Protein AF-A0A930HX10-F1 (afdb_monomer)

Sequence (72 aa):
MKIVYCISAMFKSGGIERVIANKVNYHVNHGYEACIITTDQAGRPDFFPIDERVVTHCAFDSIIRLLLPLFK

Nearest PDB structures (foldseek):
  4nc9-assembly5_B  TM=6.973E-01  e=2.088E-01  Mycolicibacterium smegmatis MC2 155
  6a1k-assembly1_B  TM=5.241E-01  e=8.174E-01  Bacillus subtilis subsp. subtilis str. 168
  7pua-assembly1_IA  TM=4.354E-01  e=4.860E-01  Trypanosoma brucei brucei
  1vi1-assembly2_B  TM=4.881E-01  e=1.060E+00  Bacillus subtilis
  1vi1-assembly1_A  TM=4.998E-01  e=9.309E-01  Bacillus subtilis

Radius of gyration: 11.83 Å; Cα contacts (8 Å, |Δi|>4): 108; chains: 1; bounding box: 28×23×30 Å

pLDDT: mean 86.69, std 15.81, range [46.16, 98.19]

Mean predicted aligned error: 4.91 Å

Secondary structure (DSSP, 8-state):
-EEEEEES-SSS--HHHHHHHHHHHHHHHTT-EEEEEESS-TTPPPSS---TTSEEEE--TTSHHHHTTTT-

Foldseek 3Di:
DEEEAEDQEQQDPDPVSVVCQVVQQVQVVVVYQYEYEHAHHVVPDGPDDHDPSYHYHYDDDPVVVVCVVVVD

Solvent-accessible surface area (backbone atoms only — not comparable to full-atom values): 4232 Å² total; per-residue (Å²): 104,80,46,79,45,79,47,56,49,42,54,47,93,47,72,64,36,49,53,48,32,54,49,48,40,52,38,48,75,71,71,31,49,34,35,38,42,22,51,63,32,82,87,54,66,58,58,52,81,65,52,85,83,48,47,76,46,64,44,63,90,72,52,66,76,64,48,68,70,67,81,102

Structure (mmCIF, N/CA/C/O backbone):
data_AF-A0A930HX10-F1
#
_entry.id   AF-A0A930HX10-F1
#
loop_
_atom_site.group_PDB
_atom_site.id
_atom_site.type_symbol
_atom_site.label_atom_id
_atom_site.label_alt_id
_atom_site.label_comp_id
_atom_site.label_asym_id
_atom_site.label_entity_id
_atom_site.label_seq_id
_atom_site.pdbx_PDB_ins_code
_atom_site.Cartn_x
_atom_site.Cartn_y
_atom_site.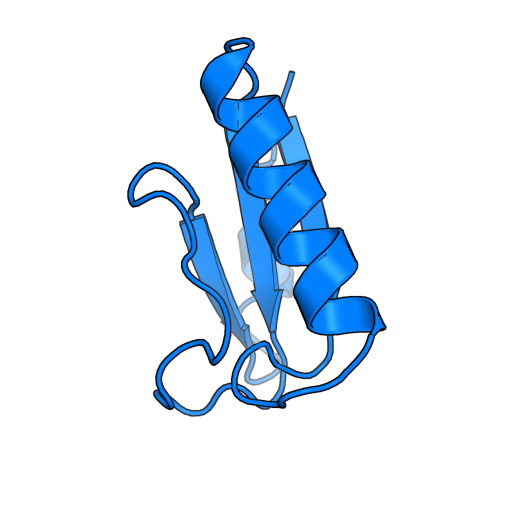Cartn_z
_atom_site.occupancy
_atom_site.B_iso_or_equiv
_atom_site.auth_seq_id
_atom_site.auth_comp_id
_atom_site.auth_asym_id
_atom_site.auth_atom_id
_atom_site.pdbx_PDB_model_num
ATOM 1 N N . MET A 1 1 ? -11.120 8.808 12.444 1.00 86.50 1 MET A N 1
ATOM 2 C CA . MET A 1 1 ? -10.158 9.751 11.820 1.00 86.50 1 MET A CA 1
ATOM 3 C C . MET A 1 1 ? -9.516 9.042 10.640 1.00 86.50 1 MET A C 1
ATOM 5 O O . MET A 1 1 ? -9.207 7.863 10.790 1.00 86.50 1 MET A O 1
ATOM 9 N N . LYS A 1 2 ? -9.372 9.728 9.499 1.00 88.06 2 LYS A N 1
ATOM 10 C CA . LYS A 1 2 ? -8.798 9.178 8.260 1.00 88.06 2 LYS A CA 1
ATOM 11 C C . LYS A 1 2 ? -7.319 9.569 8.145 1.00 88.06 2 LYS A C 1
ATOM 13 O O . LYS A 1 2 ? -6.986 10.723 8.411 1.00 88.06 2 LYS A O 1
ATOM 18 N N . ILE A 1 3 ? -6.445 8.630 7.783 1.00 92.25 3 ILE A N 1
ATOM 19 C CA . ILE A 1 3 ? -4.989 8.822 7.673 1.00 92.25 3 ILE A CA 1
ATOM 20 C C . ILE A 1 3 ? -4.530 8.392 6.280 1.00 92.25 3 ILE A C 1
ATOM 22 O O . ILE A 1 3 ? -4.844 7.295 5.833 1.00 92.25 3 ILE A O 1
ATOM 26 N N . VAL A 1 4 ? -3.766 9.246 5.598 1.00 92.81 4 VAL A N 1
ATOM 27 C CA . VAL A 1 4 ? -3.300 8.995 4.228 1.00 92.81 4 VAL A CA 1
ATOM 28 C C . VAL A 1 4 ? -1.780 8.962 4.191 1.00 92.81 4 VAL A C 1
ATOM 30 O O . VAL A 1 4 ? -1.125 9.887 4.671 1.00 92.81 4 VAL A O 1
ATOM 33 N N . TYR A 1 5 ? -1.224 7.911 3.598 1.00 93.38 5 TYR A N 1
ATOM 34 C CA . TYR A 1 5 ? 0.202 7.734 3.351 1.00 93.38 5 TYR A CA 1
ATOM 35 C C . TYR A 1 5 ? 0.482 7.884 1.866 1.00 93.38 5 TYR A C 1
ATOM 37 O O . TYR A 1 5 ? -0.031 7.117 1.064 1.00 93.38 5 TYR A O 1
ATOM 45 N N . CYS A 1 6 ? 1.331 8.833 1.494 1.00 92.69 6 CYS A N 1
ATOM 46 C CA . CYS A 1 6 ? 1.773 8.989 0.113 1.00 92.69 6 CYS A CA 1
ATOM 47 C C . CYS A 1 6 ? 3.207 8.469 -0.018 1.00 92.69 6 CYS A C 1
ATOM 49 O O . CYS A 1 6 ? 4.100 8.929 0.696 1.00 92.69 6 CYS A O 1
ATOM 51 N N . ILE A 1 7 ? 3.434 7.521 -0.924 1.00 93.62 7 ILE A N 1
ATOM 52 C CA . ILE A 1 7 ? 4.754 6.945 -1.218 1.00 93.62 7 ILE A CA 1
ATOM 53 C C . ILE A 1 7 ? 4.882 6.685 -2.722 1.00 93.62 7 ILE A C 1
ATOM 55 O O . ILE A 1 7 ? 3.884 6.621 -3.417 1.00 93.62 7 ILE A O 1
ATOM 59 N N . SER A 1 8 ? 6.094 6.533 -3.262 1.00 92.88 8 SER A N 1
ATOM 60 C CA . SER A 1 8 ? 6.249 6.117 -4.667 1.00 92.88 8 SER A CA 1
ATOM 61 C C . SER A 1 8 ? 5.655 4.726 -4.904 1.00 92.88 8 SER A C 1
ATOM 63 O O . SER A 1 8 ? 4.814 4.547 -5.779 1.00 92.88 8 SER A O 1
ATOM 65 N N . ALA A 1 9 ? 6.042 3.747 -4.089 1.00 93.56 9 ALA A N 1
ATOM 66 C CA . ALA A 1 9 ? 5.530 2.389 -4.144 1.00 93.56 9 ALA A CA 1
ATOM 67 C C . ALA A 1 9 ? 5.818 1.620 -2.850 1.00 93.56 9 ALA A C 1
ATOM 69 O O . ALA A 1 9 ? 6.734 1.963 -2.109 1.00 93.56 9 ALA A O 1
ATOM 70 N N . MET A 1 10 ? 5.075 0.540 -2.643 1.00 97.31 10 MET A N 1
ATOM 71 C CA . MET A 1 10 ? 5.181 -0.412 -1.539 1.00 97.31 10 MET A CA 1
ATOM 72 C C . MET A 1 10 ? 5.803 -1.755 -1.960 1.00 97.31 10 MET A C 1
ATOM 74 O O . MET A 1 10 ? 6.114 -2.575 -1.100 1.00 97.31 10 MET A O 1
ATOM 78 N N . PHE A 1 11 ? 6.063 -1.986 -3.255 1.00 96.31 11 PHE A N 1
ATOM 79 C CA . PHE A 1 11 ? 6.711 -3.216 -3.754 1.00 96.31 11 PHE A CA 1
ATOM 80 C C . PHE A 1 11 ? 8.216 -3.322 -3.436 1.00 96.31 11 PHE A C 1
ATOM 82 O O . PHE A 1 11 ? 8.856 -4.322 -3.765 1.00 96.31 11 PHE A O 1
ATOM 89 N N . LYS A 1 12 ? 8.821 -2.285 -2.848 1.00 95.12 12 LYS A N 1
ATOM 90 C CA . LYS A 1 12 ? 10.258 -2.236 -2.547 1.00 95.12 12 LYS A CA 1
ATOM 91 C C . LYS A 1 12 ? 10.527 -2.747 -1.132 1.00 95.12 12 LYS A C 1
ATOM 93 O O . LYS A 1 12 ? 9.783 -2.465 -0.199 1.00 95.12 12 LYS A O 1
ATOM 98 N N . SER A 1 13 ? 11.661 -3.416 -0.942 1.00 95.00 13 SER A N 1
ATOM 99 C CA . SER A 1 13 ? 12.113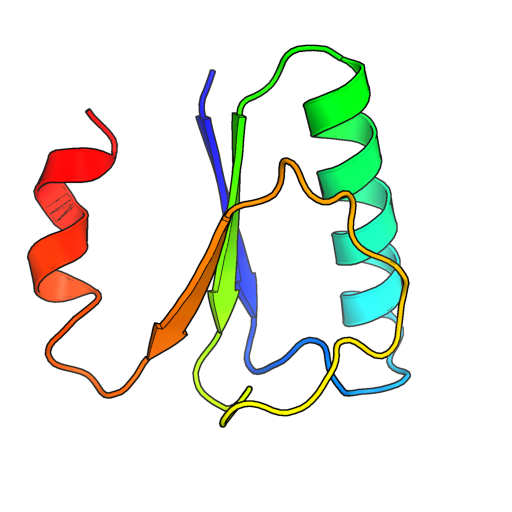 -3.917 0.364 1.00 95.00 13 SER A CA 1
ATOM 100 C C . SER A 1 13 ? 12.787 -2.849 1.241 1.00 95.00 13 SER A C 1
ATOM 102 O O . SER A 1 13 ? 13.711 -3.159 1.999 1.00 95.00 13 SER A O 1
ATOM 104 N N . GLY A 1 14 ? 12.398 -1.582 1.096 1.00 96.25 14 GLY A N 1
ATOM 105 C CA . GLY A 1 14 ? 13.056 -0.456 1.750 1.00 96.25 14 GLY A CA 1
ATOM 106 C C . GLY A 1 14 ? 12.587 -0.221 3.188 1.00 96.25 14 GLY A C 1
ATOM 107 O O . GLY A 1 14 ? 11.615 -0.795 3.684 1.00 96.25 14 GLY A O 1
ATOM 108 N N . GLY A 1 15 ? 13.329 0.627 3.903 1.00 97.25 15 GLY A N 1
ATOM 109 C CA . GLY A 1 15 ? 13.005 0.972 5.289 1.00 97.25 15 GLY A CA 1
ATOM 110 C C . GLY A 1 15 ? 11.721 1.795 5.414 1.00 97.25 15 GLY A C 1
ATOM 111 O O . GLY A 1 15 ? 10.988 1.635 6.388 1.00 97.25 15 GLY A O 1
ATOM 112 N N . ILE A 1 16 ? 11.425 2.641 4.424 1.00 97.38 16 ILE A N 1
ATOM 113 C CA . ILE A 1 16 ? 10.232 3.495 4.429 1.00 97.38 16 ILE A CA 1
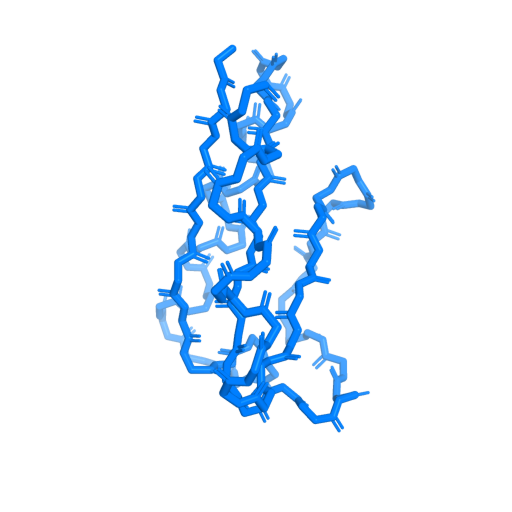ATOM 114 C C . ILE A 1 16 ? 8.983 2.628 4.284 1.00 97.38 16 ILE A C 1
ATOM 116 O O . ILE A 1 16 ? 8.052 2.757 5.075 1.00 97.38 16 ILE A O 1
ATOM 120 N N . GLU A 1 17 ? 8.997 1.698 3.334 1.00 97.62 17 GLU A N 1
ATOM 121 C CA . GLU A 1 17 ? 7.917 0.756 3.058 1.00 97.62 17 GLU A CA 1
ATOM 122 C C . GLU A 1 17 ? 7.621 -0.089 4.303 1.00 97.62 17 GLU A C 1
ATOM 124 O O . GLU A 1 17 ? 6.465 -0.234 4.698 1.00 97.62 17 GLU A O 1
ATOM 129 N N . ARG A 1 18 ? 8.663 -0.548 5.010 1.00 98.19 18 ARG A N 1
ATOM 130 C CA . ARG A 1 18 ? 8.502 -1.260 6.288 1.00 98.19 18 ARG A CA 1
ATOM 131 C C . ARG A 1 18 ? 7.812 -0.400 7.345 1.00 98.19 18 ARG A C 1
ATOM 133 O O . ARG A 1 18 ? 6.918 -0.874 8.045 1.00 98.19 18 ARG A O 1
ATOM 140 N N . VAL A 1 19 ? 8.243 0.852 7.499 1.00 98.19 19 VAL A N 1
ATOM 141 C CA . VAL A 1 19 ? 7.670 1.768 8.495 1.00 98.19 19 VAL A CA 1
ATOM 142 C C . VAL A 1 19 ? 6.218 2.100 8.160 1.00 98.19 19 VAL A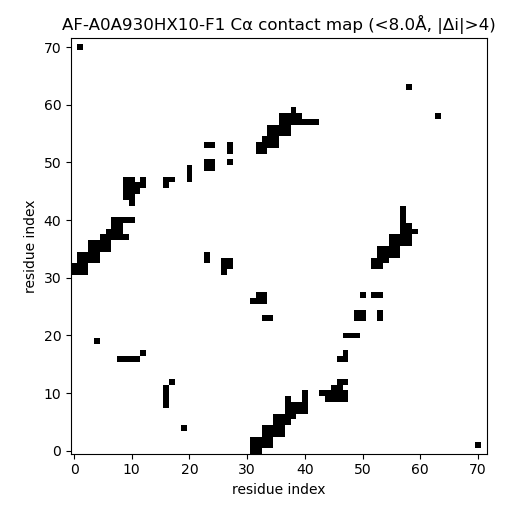 C 1
ATOM 144 O O . VAL A 1 19 ? 5.389 2.116 9.069 1.00 98.19 19 VAL A O 1
ATOM 147 N N . ILE A 1 20 ? 5.893 2.337 6.887 1.00 97.88 20 ILE A N 1
ATOM 148 C CA . ILE A 1 20 ? 4.518 2.607 6.452 1.00 97.88 20 ILE A CA 1
ATOM 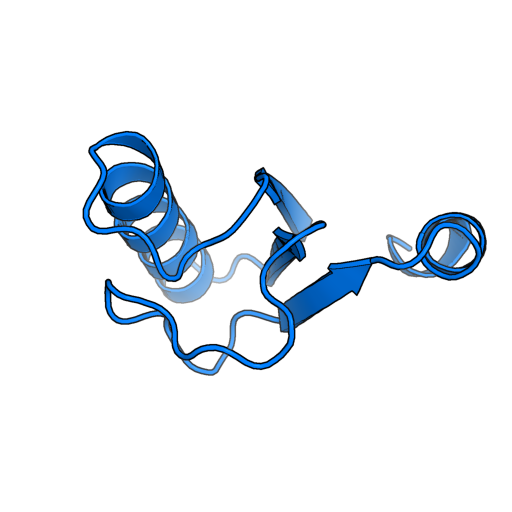149 C C . ILE A 1 20 ? 3.636 1.385 6.694 1.00 97.88 20 ILE A C 1
ATOM 151 O O . ILE A 1 20 ? 2.591 1.545 7.317 1.00 97.88 20 ILE A O 1
ATOM 155 N N . ALA A 1 21 ? 4.073 0.182 6.310 1.00 98.00 21 ALA A N 1
ATOM 156 C CA . ALA A 1 21 ? 3.323 -1.049 6.563 1.00 98.00 21 ALA A CA 1
ATOM 157 C C . ALA A 1 21 ? 3.034 -1.239 8.064 1.00 98.00 21 ALA A C 1
ATOM 159 O O . ALA A 1 21 ? 1.899 -1.482 8.465 1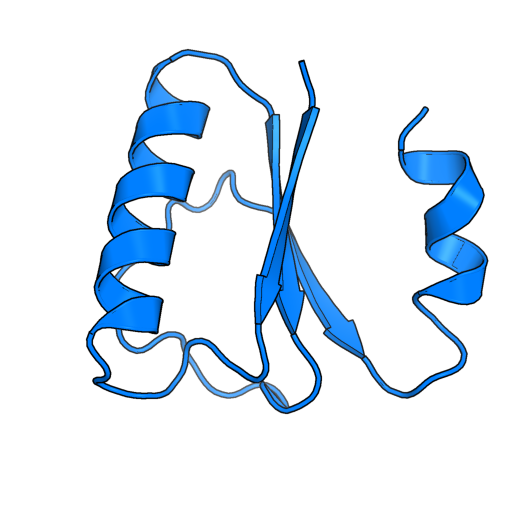.00 98.00 21 ALA A O 1
ATOM 160 N N . ASN A 1 22 ? 4.028 -1.023 8.930 1.00 98.19 22 ASN A N 1
ATOM 161 C CA . ASN A 1 22 ? 3.818 -1.117 10.376 1.00 98.19 22 ASN A CA 1
ATOM 162 C C . ASN A 1 22 ? 2.820 -0.072 10.893 1.00 98.19 22 ASN A C 1
ATOM 164 O O . ASN A 1 22 ? 1.943 -0.395 11.695 1.00 98.19 22 ASN A O 1
ATOM 168 N N . LYS A 1 23 ? 2.949 1.183 10.451 1.00 97.88 23 LYS A N 1
ATOM 169 C CA . LYS A 1 23 ? 2.077 2.273 10.904 1.00 97.88 23 LYS A CA 1
ATOM 170 C C . LYS A 1 23 ? 0.649 2.081 10.422 1.00 97.88 23 LYS A C 1
ATOM 172 O O . LYS A 1 23 ? -0.269 2.153 11.229 1.00 97.88 23 LYS A O 1
ATOM 177 N N . VAL A 1 24 ? 0.457 1.820 9.135 1.00 97.50 24 VAL A N 1
ATOM 178 C CA . VAL A 1 24 ? -0.874 1.687 8.540 1.00 97.50 24 VAL A CA 1
ATOM 179 C C . VAL A 1 24 ? -1.645 0.536 9.194 1.00 97.50 24 VAL A C 1
ATOM 181 O O . VAL A 1 24 ? -2.787 0.731 9.607 1.00 97.50 24 VAL A O 1
ATOM 184 N N . ASN A 1 25 ? -0.971 -0.597 9.434 1.00 97.75 25 ASN A N 1
ATOM 185 C CA . ASN A 1 25 ? -1.535 -1.760 10.121 1.00 97.75 25 ASN A CA 1
ATOM 186 C C . ASN A 1 25 ? -1.855 -1.446 11.588 1.00 97.75 25 ASN A C 1
ATOM 188 O O . ASN A 1 25 ? -2.914 -1.807 12.098 1.00 97.75 25 ASN A O 1
ATOM 192 N N . TYR A 1 26 ? -0.962 -0.731 12.280 1.00 97.94 26 TYR A N 1
ATOM 193 C CA . TYR A 1 26 ? -1.230 -0.253 13.634 1.00 97.94 26 TYR A CA 1
ATOM 194 C C . TYR A 1 26 ? -2.483 0.629 13.669 1.00 97.94 26 TYR A C 1
ATOM 196 O O . TYR A 1 26 ? -3.353 0.424 14.511 1.00 97.94 26 TYR A O 1
ATOM 204 N N . HIS A 1 27 ? -2.621 1.565 12.735 1.00 96.62 27 HIS A N 1
ATOM 205 C CA . HIS A 1 27 ? -3.754 2.481 12.706 1.00 96.62 27 HIS A CA 1
ATOM 206 C C . HIS A 1 27 ? -5.087 1.766 12.477 1.00 96.62 27 HIS A C 1
ATOM 208 O O . HIS A 1 27 ? -6.020 1.989 13.251 1.00 96.62 27 HIS A O 1
ATOM 214 N N . VAL A 1 28 ? -5.180 0.856 11.507 1.00 96.88 28 VAL A N 1
ATOM 215 C CA . VAL A 1 28 ? -6.429 0.098 11.296 1.00 96.88 28 VAL A CA 1
ATOM 216 C C . VAL A 1 28 ? -6.773 -0.801 12.486 1.00 96.88 28 VAL A C 1
ATOM 218 O O . VAL A 1 28 ? -7.944 -0.934 12.844 1.00 96.88 28 VAL A O 1
ATOM 221 N N . ASN A 1 29 ? -5.768 -1.332 13.189 1.00 97.06 29 ASN A N 1
ATOM 222 C CA . ASN A 1 29 ? -5.974 -2.080 14.434 1.00 97.06 29 ASN A CA 1
ATOM 223 C C . ASN A 1 29 ? -6.494 -1.221 15.597 1.00 97.06 29 ASN A C 1
ATOM 225 O O . ASN A 1 29 ? -7.078 -1.765 16.529 1.00 97.06 29 ASN A O 1
ATOM 229 N N . HIS A 1 30 ? -6.331 0.101 15.536 1.00 96.38 30 HIS A N 1
ATOM 230 C CA . HIS A 1 30 ? -6.811 1.043 16.554 1.00 96.38 30 HIS A CA 1
ATOM 231 C C . HIS A 1 30 ? -8.061 1.815 16.102 1.00 96.38 30 HIS A C 1
ATOM 233 O O . HIS A 1 30 ? -8.390 2.857 16.667 1.00 96.38 30 HIS A O 1
ATOM 239 N N . GLY A 1 31 ? -8.772 1.313 15.087 1.00 95.12 31 GLY A N 1
ATOM 240 C CA . GLY A 1 31 ? -10.040 1.890 14.632 1.00 95.12 31 GLY A CA 1
ATOM 241 C C . GLY A 1 31 ? -9.891 3.143 13.766 1.00 95.12 31 GLY A C 1
ATOM 242 O O . GLY A 1 31 ? -10.863 3.875 13.569 1.00 95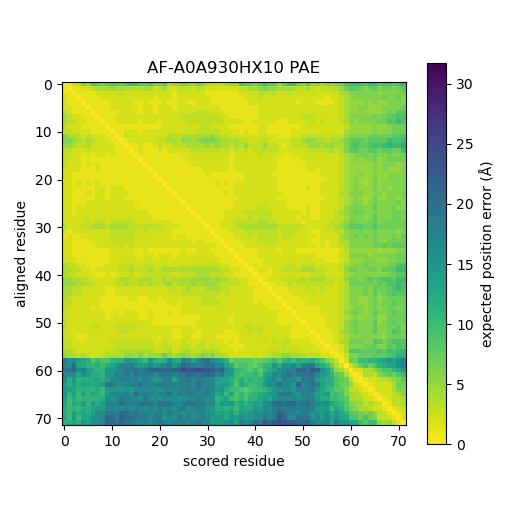.12 31 GLY A O 1
ATOM 243 N N . TYR A 1 32 ? -8.691 3.412 13.248 1.00 94.56 32 TYR A N 1
ATOM 244 C CA . TYR A 1 32 ? -8.480 4.460 12.255 1.00 94.56 32 TYR A CA 1
ATOM 245 C C . TYR A 1 32 ? -8.708 3.922 10.843 1.00 94.56 32 TYR A C 1
ATOM 247 O O . TYR A 1 32 ? -8.388 2.778 10.535 1.00 94.56 32 TYR A O 1
ATOM 255 N N . GLU A 1 33 ? -9.212 4.778 9.963 1.00 93.56 33 GLU A N 1
ATOM 256 C CA . GLU A 1 33 ? -9.284 4.491 8.532 1.00 93.56 33 GLU A CA 1
ATOM 257 C C . GLU A 1 33 ? -7.966 4.931 7.896 1.00 93.56 33 GLU A C 1
ATOM 259 O O . GLU A 1 33 ? -7.541 6.072 8.098 1.00 93.56 33 GLU A O 1
ATOM 264 N N . ALA A 1 34 ? -7.301 4.038 7.165 1.00 93.50 34 ALA A N 1
ATOM 265 C CA . ALA A 1 34 ? -5.994 4.317 6.592 1.00 93.50 34 ALA A CA 1
ATOM 266 C C . ALA A 1 34 ? -5.952 4.025 5.086 1.00 93.50 34 ALA A C 1
ATOM 268 O O . ALA A 1 34 ? -6.505 3.033 4.615 1.00 93.50 34 ALA A O 1
ATOM 269 N N . CYS A 1 35 ? -5.285 4.902 4.342 1.00 92.56 35 CYS A N 1
ATOM 270 C CA . CYS A 1 35 ? -5.158 4.843 2.891 1.00 92.56 35 CYS A CA 1
ATOM 271 C C . CYS A 1 35 ? -3.690 5.010 2.483 1.00 92.56 35 CYS A C 1
ATOM 273 O O . CYS A 1 35 ? -2.972 5.811 3.085 1.00 92.56 35 CYS A O 1
ATOM 275 N N . ILE A 1 36 ? -3.248 4.280 1.462 1.00 93.56 36 ILE A N 1
ATOM 276 C CA . ILE A 1 36 ? -1.940 4.437 0.831 1.00 93.56 36 ILE A CA 1
ATOM 277 C C . ILE A 1 36 ? -2.136 4.888 -0.612 1.00 93.56 36 ILE A C 1
ATOM 279 O O . ILE A 1 36 ? -2.797 4.235 -1.411 1.00 93.56 36 ILE A O 1
ATOM 283 N N . ILE A 1 37 ? -1.508 5.995 -0.973 1.00 91.69 37 ILE A N 1
ATOM 284 C CA . ILE A 1 37 ? -1.437 6.489 -2.338 1.00 91.69 37 ILE A CA 1
ATOM 285 C C . ILE A 1 37 ? -0.020 6.261 -2.851 1.00 91.69 37 ILE A C 1
ATOM 287 O O . ILE A 1 37 ? 0.959 6.706 -2.253 1.00 91.69 37 ILE A O 1
ATOM 291 N N . THR A 1 38 ? 0.060 5.571 -3.979 1.00 92.00 38 THR A N 1
ATOM 292 C CA . THR A 1 38 ? 1.283 5.231 -4.697 1.00 92.00 38 THR A CA 1
ATOM 293 C C . THR A 1 38 ? 1.308 5.901 -6.063 1.00 92.00 38 THR A C 1
ATOM 295 O O . THR A 1 38 ? 0.251 6.187 -6.618 1.00 92.00 38 THR A O 1
ATOM 298 N N . THR A 1 39 ? 2.486 6.156 -6.626 1.00 90.00 39 THR A N 1
ATOM 299 C CA . THR A 1 39 ? 2.628 6.642 -8.016 1.00 90.00 39 THR A CA 1
ATOM 300 C C . THR A 1 39 ? 3.100 5.536 -8.950 1.00 90.00 39 THR A C 1
ATOM 302 O O . THR A 1 39 ? 2.657 5.441 -10.088 1.00 90.00 39 THR A O 1
ATOM 305 N N . ASP A 1 40 ? 3.938 4.638 -8.439 1.00 91.06 40 ASP A N 1
ATOM 306 C CA . ASP A 1 40 ? 4.714 3.705 -9.251 1.00 91.06 40 ASP A CA 1
ATOM 307 C C . ASP A 1 40 ? 4.362 2.246 -8.947 1.00 91.06 40 ASP A C 1
ATOM 309 O O . ASP A 1 40 ? 5.036 1.344 -9.447 1.00 91.06 40 ASP A O 1
ATOM 313 N N . GLN A 1 41 ? 3.341 1.983 -8.115 1.00 92.44 41 GLN A N 1
ATOM 314 C CA . GLN A 1 41 ? 2.990 0.614 -7.718 1.00 92.44 41 GLN A CA 1
ATOM 315 C C . GLN A 1 41 ? 2.724 -0.262 -8.938 1.00 92.44 41 GLN A C 1
ATOM 317 O O . GLN A 1 41 ? 3.148 -1.413 -8.953 1.00 92.44 41 GLN A O 1
ATOM 322 N N . ALA A 1 42 ? 2.067 0.287 -9.967 1.00 88.50 42 ALA A N 1
ATOM 323 C CA . ALA A 1 42 ? 1.863 -0.345 -11.270 1.00 88.50 42 ALA A CA 1
ATOM 324 C C . ALA A 1 42 ? 1.362 -1.804 -11.174 1.00 88.50 42 ALA A C 1
ATOM 326 O O . ALA A 1 42 ? 1.812 -2.677 -11.914 1.00 88.50 42 ALA A O 1
ATOM 327 N N . GLY A 1 43 ? 0.468 -2.079 -10.215 1.00 87.12 43 GLY A N 1
ATOM 328 C CA . GLY A 1 43 ? -0.108 -3.409 -9.970 1.00 87.12 43 GLY A CA 1
ATOM 329 C C . GLY A 1 43 ? 0.838 -4.429 -9.327 1.00 87.12 43 GLY A C 1
ATOM 330 O O . GLY A 1 43 ? 0.480 -5.596 -9.195 1.00 87.12 43 GLY A O 1
ATOM 331 N N . ARG A 1 44 ? 2.044 -4.021 -8.928 1.00 93.25 44 ARG A N 1
ATOM 332 C CA . ARG A 1 44 ? 2.990 -4.890 -8.222 1.00 93.25 44 ARG A CA 1
ATOM 333 C C . ARG A 1 44 ? 2.488 -5.174 -6.804 1.00 93.25 44 ARG A C 1
ATOM 335 O O . ARG A 1 44 ? 1.861 -4.296 -6.210 1.00 93.25 44 ARG A O 1
ATOM 342 N N . PRO A 1 45 ? 2.766 -6.365 -6.252 1.00 94.12 45 PRO A N 1
ATOM 343 C CA . PRO A 1 45 ? 2.410 -6.676 -4.877 1.00 94.12 45 PRO A CA 1
ATOM 344 C C . PRO A 1 45 ? 3.253 -5.856 -3.902 1.00 94.12 45 PRO A C 1
ATOM 346 O O . PRO A 1 45 ? 4.411 -5.533 -4.180 1.00 94.12 45 PRO A O 1
ATOM 349 N N . ASP A 1 46 ? 2.676 -5.558 -2.745 1.00 96.56 46 ASP A N 1
ATOM 350 C CA . ASP A 1 46 ? 3.411 -4.946 -1.647 1.00 96.56 46 ASP A CA 1
ATOM 351 C C . ASP A 1 46 ? 4.486 -5.907 -1.135 1.00 96.56 46 ASP A C 1
ATOM 353 O O . ASP A 1 46 ? 4.276 -7.119 -1.050 1.00 96.56 46 ASP A O 1
ATOM 357 N N . PHE A 1 47 ? 5.661 -5.374 -0.804 1.00 97.75 47 PHE A N 1
ATOM 358 C CA . PHE A 1 47 ? 6.754 -6.189 -0.283 1.00 97.75 47 PHE A CA 1
ATOM 359 C C . PHE A 1 47 ? 6.504 -6.599 1.170 1.00 97.75 47 PHE A C 1
ATOM 361 O O . PHE A 1 47 ? 6.799 -7.724 1.573 1.00 97.75 47 PHE A O 1
ATOM 368 N N . PHE A 1 48 ? 5.984 -5.667 1.970 1.00 97.94 48 PHE A N 1
ATOM 369 C CA . PHE A 1 48 ? 5.589 -5.911 3.352 1.00 97.94 48 PHE A CA 1
ATOM 370 C C . PHE A 1 48 ? 4.080 -6.142 3.426 1.00 97.94 48 PHE A C 1
ATOM 372 O O . PHE A 1 48 ? 3.343 -5.494 2.686 1.00 97.94 48 PHE A O 1
ATOM 379 N N . PRO A 1 49 ? 3.610 -7.023 4.324 1.00 97.06 49 PRO A N 1
ATOM 380 C CA . PRO A 1 49 ? 2.189 -7.298 4.457 1.00 97.06 49 PRO A CA 1
ATOM 381 C C . PRO A 1 49 ? 1.442 -6.046 4.922 1.00 97.06 49 PRO A C 1
ATOM 383 O O . PRO A 1 49 ? 1.790 -5.432 5.937 1.00 97.06 49 PRO A O 1
ATOM 386 N N . ILE A 1 50 ? 0.398 -5.698 4.181 1.00 97.31 50 ILE A N 1
ATOM 387 C CA . ILE A 1 50 ? -0.534 -4.625 4.508 1.00 97.31 50 ILE A CA 1
ATOM 388 C C . ILE A 1 50 ? -1.872 -5.270 4.856 1.00 97.31 50 ILE A C 1
ATOM 390 O O . ILE A 1 50 ? -2.306 -6.211 4.194 1.00 97.31 50 ILE A O 1
ATOM 394 N N . ASP A 1 51 ? -2.488 -4.794 5.930 1.00 97.00 51 ASP A N 1
ATOM 395 C CA . ASP A 1 51 ? -3.814 -5.220 6.354 1.00 97.00 51 ASP A CA 1
ATOM 396 C C . ASP A 1 51 ? -4.844 -4.921 5.256 1.00 97.00 51 ASP A C 1
ATOM 398 O O . ASP A 1 51 ? -4.852 -3.839 4.671 1.00 97.00 51 ASP A O 1
ATOM 402 N N . GLU A 1 52 ? -5.731 -5.875 4.986 1.00 95.38 52 GLU A N 1
ATOM 403 C CA . GLU A 1 52 ? -6.718 -5.795 3.903 1.00 95.38 52 GLU A CA 1
ATOM 404 C C . GLU A 1 52 ? -7.704 -4.623 4.038 1.00 95.38 52 GLU A C 1
ATOM 406 O O . GLU A 1 52 ? -8.313 -4.211 3.051 1.00 95.38 52 GLU A O 1
ATOM 411 N N . ARG A 1 53 ? -7.852 -4.051 5.242 1.00 95.06 53 ARG A N 1
ATOM 412 C CA . ARG A 1 53 ? -8.690 -2.863 5.490 1.00 95.06 53 ARG A CA 1
ATOM 413 C C . ARG A 1 53 ? -8.065 -1.569 4.965 1.00 95.06 53 ARG A C 1
ATOM 415 O O . ARG A 1 53 ? -8.731 -0.534 4.962 1.00 95.06 53 ARG A O 1
ATOM 422 N N . VAL A 1 54 ? -6.794 -1.594 4.570 1.00 93.44 54 VAL A N 1
ATOM 423 C CA . VAL A 1 54 ? -6.081 -0.427 4.050 1.00 93.44 54 VAL A CA 1
ATOM 424 C C . VAL A 1 54 ? -6.407 -0.240 2.576 1.00 93.44 54 VAL A C 1
ATOM 426 O O . VAL A 1 54 ? -6.168 -1.113 1.745 1.00 93.44 54 VAL A O 1
ATOM 429 N N . VAL A 1 55 ? -6.918 0.939 2.235 1.00 89.06 55 VAL A N 1
ATOM 430 C CA . VAL A 1 55 ? -7.227 1.280 0.844 1.00 89.06 55 VAL A CA 1
ATOM 431 C C . VAL A 1 55 ? -5.948 1.708 0.130 1.00 89.06 55 VAL A C 1
ATOM 433 O O . VAL A 1 55 ? -5.316 2.670 0.555 1.00 89.06 55 VAL A O 1
ATOM 436 N N . THR A 1 56 ? -5.585 1.054 -0.975 1.00 88.44 56 THR A N 1
ATOM 437 C CA . THR A 1 56 ? -4.396 1.419 -1.765 1.00 88.44 56 THR A CA 1
ATOM 438 C C . THR A 1 56 ? -4.777 1.945 -3.149 1.00 88.44 56 THR A C 1
ATOM 440 O O . THR A 1 56 ? -5.541 1.319 -3.882 1.00 88.44 56 THR A O 1
ATOM 443 N N . HIS A 1 57 ? -4.214 3.088 -3.541 1.00 86.69 57 HIS A N 1
ATOM 444 C CA . HIS A 1 57 ? -4.392 3.708 -4.857 1.00 86.69 57 HIS A CA 1
ATOM 445 C C . HIS A 1 57 ? -3.048 3.833 -5.582 1.00 86.69 57 HIS A C 1
ATOM 447 O O . HIS A 1 57 ? -2.044 4.142 -4.952 1.00 86.69 57 HIS A O 1
ATOM 453 N N . CYS A 1 58 ? -3.020 3.636 -6.905 1.00 84.25 58 CYS A N 1
ATOM 454 C CA . CYS A 1 58 ? -1.843 3.859 -7.754 1.00 84.25 58 CYS A CA 1
ATOM 455 C C . CYS A 1 58 ? -2.149 4.940 -8.793 1.00 84.25 58 CYS A C 1
ATOM 457 O O . CYS A 1 58 ? -3.121 4.825 -9.538 1.00 84.25 58 CYS A O 1
ATOM 459 N N . ALA A 1 59 ? -1.347 5.998 -8.832 1.00 68.12 59 ALA A N 1
ATOM 460 C CA . ALA A 1 59 ? -1.645 7.210 -9.574 1.00 68.12 59 ALA A CA 1
ATOM 461 C C . ALA A 1 59 ? -1.011 7.219 -10.972 1.00 68.12 59 ALA A C 1
ATOM 463 O O . ALA A 1 59 ? 0.204 7.187 -11.115 1.00 68.12 59 ALA A O 1
ATOM 464 N N . PHE A 1 60 ? -1.857 7.389 -11.989 1.00 58.03 60 PHE A N 1
ATOM 465 C CA . PHE A 1 60 ? -1.574 8.262 -13.130 1.00 58.03 60 PHE A CA 1
ATOM 466 C C . PHE A 1 60 ? -2.402 9.549 -12.910 1.00 58.03 60 PHE A C 1
ATOM 468 O O . PHE A 1 60 ? -3.564 9.484 -12.503 1.00 58.03 60 PHE A O 1
ATOM 475 N N . ASP A 1 61 ? -1.776 10.709 -13.118 1.00 54.19 61 ASP A N 1
ATOM 476 C CA . ASP A 1 61 ? -2.050 12.064 -12.579 1.00 54.19 61 ASP A CA 1
ATOM 477 C C . ASP A 1 61 ? -3.489 12.651 -12.604 1.00 54.19 61 ASP A C 1
ATOM 479 O O . ASP A 1 61 ? -3.753 13.704 -12.024 1.00 54.19 61 ASP A O 1
ATOM 483 N N . SER A 1 62 ? -4.474 12.010 -13.227 1.00 54.28 62 SER A N 1
ATOM 484 C CA . SER A 1 62 ? -5.866 12.506 -13.266 1.00 54.28 62 SER A CA 1
ATOM 485 C C . SER A 1 62 ? -6.698 12.077 -12.046 1.00 54.28 62 SER A C 1
ATOM 487 O O . SER A 1 62 ? -7.698 12.716 -11.720 1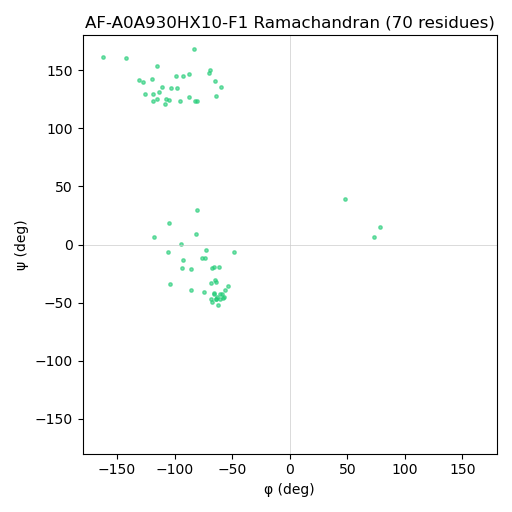.00 54.28 62 SER A O 1
ATOM 489 N N . ILE A 1 63 ? -6.283 11.013 -11.349 1.00 56.00 63 ILE A N 1
ATOM 490 C CA . ILE A 1 63 ? -7.100 10.322 -10.336 1.00 56.00 63 ILE A CA 1
ATOM 491 C C . ILE A 1 63 ? -7.010 10.957 -8.941 1.00 56.00 63 ILE A C 1
ATOM 493 O O . ILE A 1 63 ? -8.037 11.118 -8.290 1.00 56.00 63 ILE A O 1
ATOM 497 N N . ILE A 1 64 ? -5.839 11.428 -8.491 1.00 58.19 64 ILE A N 1
ATOM 498 C CA . ILE A 1 64 ? -5.722 12.108 -7.181 1.00 58.19 64 ILE A CA 1
ATOM 499 C C . ILE A 1 64 ? -6.510 13.430 -7.151 1.00 58.19 64 ILE A C 1
ATOM 501 O O . ILE A 1 64 ? -7.075 13.792 -6.121 1.00 58.19 64 ILE A O 1
ATOM 505 N N . ARG A 1 65 ? -6.654 14.116 -8.294 1.00 53.16 65 ARG A N 1
ATOM 506 C CA . ARG A 1 65 ? -7.488 15.328 -8.423 1.00 53.16 65 ARG A CA 1
ATOM 507 C C . ARG A 1 65 ? -8.991 15.066 -8.232 1.00 53.16 65 ARG A C 1
ATOM 509 O O . ARG A 1 65 ? -9.723 15.996 -7.910 1.00 53.16 65 ARG A O 1
ATOM 516 N N . LEU A 1 66 ? -9.429 13.814 -8.365 1.00 53.06 66 LEU A N 1
ATOM 517 C CA . LEU A 1 66 ? -10.786 13.326 -8.090 1.00 53.06 66 LEU A CA 1
ATOM 518 C C . LEU A 1 66 ? -10.948 12.781 -6.659 1.00 53.06 66 LEU A C 1
ATOM 520 O O . LEU A 1 66 ? -12.066 12.728 -6.156 1.00 53.06 66 LEU A O 1
ATOM 524 N N . LEU A 1 67 ? -9.849 12.417 -5.986 1.00 58.00 67 LEU A N 1
ATOM 525 C CA . LEU A 1 67 ? -9.839 11.959 -4.587 1.00 58.00 67 LEU A CA 1
ATOM 526 C C . LEU A 1 67 ? -10.010 13.116 -3.577 1.00 58.00 67 LEU A C 1
ATOM 528 O O . LEU A 1 67 ? -10.296 12.875 -2.407 1.00 58.00 67 LEU A O 1
ATOM 532 N N . LEU A 1 68 ? -9.909 14.374 -4.030 1.00 58.16 68 LEU A N 1
ATOM 533 C CA . LEU A 1 68 ? -10.056 15.599 -3.225 1.00 58.16 68 LEU A CA 1
ATOM 534 C C . LEU A 1 68 ? -11.363 15.707 -2.388 1.00 58.16 68 LEU A C 1
ATOM 536 O O . LEU A 1 68 ? -11.295 16.252 -1.288 1.00 58.16 68 LEU A O 1
ATOM 540 N N . PRO A 1 69 ? -12.545 15.230 -2.838 1.00 55.56 69 PRO A N 1
ATOM 541 C CA . PRO A 1 69 ? -13.791 15.288 -2.058 1.00 55.56 69 PRO A CA 1
ATOM 542 C C . PRO A 1 69 ? -14.089 14.048 -1.195 1.00 55.56 69 PRO A C 1
ATOM 544 O O . PRO A 1 69 ? -14.969 14.123 -0.346 1.00 55.56 69 PRO A O 1
ATOM 547 N N . LEU A 1 70 ? -13.392 12.923 -1.398 1.00 51.00 70 LEU A N 1
ATOM 548 C CA . LEU A 1 70 ? -13.640 11.626 -0.728 1.00 51.00 70 LEU A CA 1
ATOM 549 C C . LEU A 1 70 ? -12.771 11.403 0.524 1.00 51.00 70 LEU A C 1
ATOM 551 O O . LEU A 1 70 ? -12.900 10.404 1.227 1.00 51.00 70 LEU A O 1
ATOM 555 N N . PHE A 1 71 ? -11.934 12.391 0.842 1.00 52.31 71 PHE A N 1
AT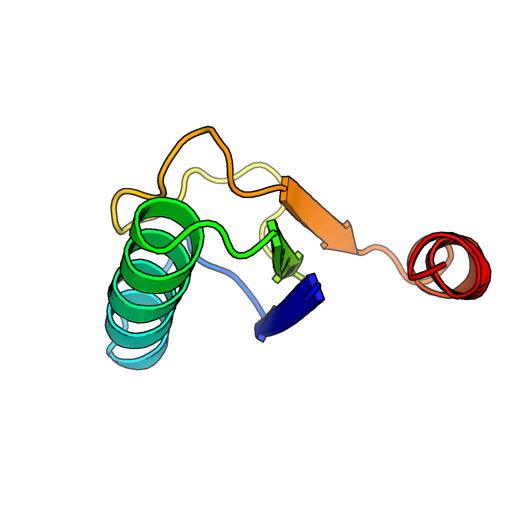OM 556 C CA . PHE A 1 71 ? -11.433 12.630 2.194 1.00 52.31 71 PHE A CA 1
ATOM 557 C C . PHE A 1 71 ? -12.448 13.403 3.070 1.00 52.31 71 PHE A C 1
ATOM 559 O O . PHE A 1 71 ? -12.105 13.786 4.189 1.00 52.31 71 PHE A O 1
ATOM 566 N N . LYS A 1 72 ? -13.693 13.597 2.589 1.00 46.16 72 LYS A N 1
ATOM 567 C CA . LYS A 1 72 ? -14.890 13.729 3.442 1.00 46.16 72 LYS A CA 1
ATOM 568 C C . LYS A 1 72 ? -15.415 12.359 3.857 1.00 46.16 72 LYS A C 1
ATOM 570 O O . LYS A 1 72 ? -15.204 11.379 3.111 1.00 46.16 72 LYS A O 1
#